Protein AF-A0A8X6Y9P0-F1 (afdb_monomer)

Sequence (125 aa):
MYSKYELDHAIRYATHLTKVFLFEKFKKSHSYLFDRAYIETRPATGEDYYIPHSIASKCIVVTNIYFDEIGCHKVACFPVKEDLSPCEKNDKPEWIPIGKGFTLSCQPACQYEGAIDTELNNFYN

InterPro domains:
  IPR013613 Baculoviridae p74 N-terminal [PF08404] (6-110)

Secondary structure (DSSP, 8-state):
---HHHHHHHHHHHHHHHHHHHHHHHHHH-HHHHTTEEEEEEE--TTTS---GGGGGG-EEEEEEEE-HHHHHHHS---B-TTSPBPPTTPPPEEEEETTEEEEES-GGGG--S----S------

pLDDT: mean 81.15, std 15.62, range [31.84, 97.31]

Nearest PDB structures (foldseek):
  8qsy-assembly1_PL  TM=2.287E-01  e=7.062E+00  Haloferax tailed virus 1
  8qsy-assembly1_PE  TM=2.292E-01  e=9.768E+00  Haloferax tailed virus 1

Foldseek 3Di:
DDDPQQVVQVVLQVVQVVVVVVLVVCCVVPVVQSVQKDWDKDQDDVVRHDADPVCSVVRIHTPFIFGDPVSCVVPPAAQADLVRHGDDLPDDWDWHDDDPHTDTYNPNSNNDPDDPPRGPDDPDD

Radius of gyration: 19.57 Å; Cα contacts (8 Å, |Δi|>4): 147; chains: 1; bounding box: 48×31×52 Å

Mean predicted aligned error: 11.61 Å

Structure (mmCIF, N/CA/C/O backbone):
data_AF-A0A8X6Y9P0-F1
#
_entry.id   AF-A0A8X6Y9P0-F1
#
loop_
_atom_site.group_PDB
_atom_site.id
_atom_site.type_symbol
_atom_site.label_atom_id
_atom_site.label_alt_id
_atom_site.label_comp_id
_atom_site.label_asym_id
_atom_site.label_entity_id
_atom_site.label_seq_id
_atom_site.pdbx_PDB_ins_code
_atom_site.Cartn_x
_atom_site.Cartn_y
_atom_site.Cartn_z
_atom_site.occupancy
_atom_site.B_iso_or_equiv
_atom_site.auth_seq_id
_atom_site.auth_comp_id
_atom_site.auth_asym_id
_atom_site.auth_atom_id
_atom_site.pdbx_PDB_model_num
ATOM 1 N N . MET A 1 1 ? -16.369 21.067 21.432 1.00 68.06 1 MET A N 1
ATOM 2 C CA . MET A 1 1 ? -14.904 21.095 21.246 1.00 68.06 1 MET A CA 1
ATOM 3 C C . MET A 1 1 ? -14.414 19.684 21.499 1.00 68.06 1 MET A C 1
ATOM 5 O O . MET A 1 1 ? -14.702 19.181 22.575 1.00 68.06 1 MET A O 1
ATOM 9 N N . TYR A 1 2 ? -13.800 19.031 20.513 1.00 81.44 2 TYR A N 1
ATOM 10 C CA . TYR A 1 2 ? -13.272 17.673 20.684 1.00 81.44 2 TYR A CA 1
ATOM 11 C C . TYR A 1 2 ? -11.956 17.720 21.461 1.00 81.44 2 TYR A C 1
ATOM 13 O O . TYR A 1 2 ? -11.170 18.658 21.310 1.00 81.44 2 TYR A O 1
ATOM 21 N N . SER A 1 3 ? -11.729 16.725 22.306 1.00 91.75 3 SER A N 1
ATOM 22 C CA . SER A 1 3 ? -10.477 16.541 23.029 1.00 91.75 3 SER A CA 1
ATOM 23 C C . SER A 1 3 ? -9.346 16.135 22.079 1.00 91.75 3 SER A C 1
ATOM 25 O O . SER A 1 3 ? -9.566 15.570 21.006 1.00 91.75 3 SER A O 1
ATOM 27 N N . LYS A 1 4 ? -8.097 16.376 22.497 1.00 92.62 4 LYS A N 1
ATOM 28 C CA . LYS A 1 4 ? -6.908 15.911 21.764 1.00 92.62 4 LYS A CA 1
ATOM 29 C C . LYS A 1 4 ? -6.923 14.389 21.551 1.00 92.62 4 LYS A C 1
ATOM 31 O O . LYS A 1 4 ? -6.497 13.924 20.502 1.00 92.62 4 LYS A O 1
ATOM 36 N N . TYR A 1 5 ? -7.438 13.643 22.529 1.00 90.12 5 TYR A N 1
ATOM 37 C CA . TYR A 1 5 ? -7.587 12.190 22.464 1.00 90.12 5 TYR A CA 1
ATOM 38 C C . TYR A 1 5 ? -8.533 11.764 21.332 1.00 90.12 5 TYR A C 1
ATOM 40 O O . TYR A 1 5 ? -8.170 10.942 20.497 1.00 90.12 5 TYR A O 1
ATOM 48 N N . GLU A 1 6 ? -9.719 12.373 21.252 1.00 88.56 6 GLU A N 1
ATOM 49 C CA . GLU A 1 6 ? -10.695 12.065 20.197 1.00 88.56 6 GLU A CA 1
ATOM 50 C C . GLU A 1 6 ? -10.144 12.378 18.803 1.00 88.56 6 GLU A C 1
ATOM 52 O O . GLU A 1 6 ? -10.339 11.595 17.874 1.00 88.56 6 GLU A O 1
ATOM 57 N N . LEU A 1 7 ? -9.420 13.493 18.663 1.00 94.06 7 LEU A N 1
ATOM 58 C CA . LEU A 1 7 ? -8.791 13.874 17.400 1.00 94.06 7 LEU A CA 1
ATOM 59 C C . LEU A 1 7 ? -7.707 12.877 16.973 1.00 94.06 7 LEU A C 1
ATOM 61 O O . LEU A 1 7 ? -7.712 12.454 15.821 1.00 94.06 7 LEU A O 1
ATOM 65 N N . ASP A 1 8 ? -6.817 12.467 17.881 1.00 95.19 8 ASP A N 1
ATOM 66 C CA . ASP A 1 8 ? -5.748 11.509 17.565 1.00 95.19 8 ASP A CA 1
ATOM 67 C C . ASP A 1 8 ? -6.319 10.157 17.110 1.00 95.19 8 ASP A C 1
ATOM 69 O O . ASP A 1 8 ? -5.957 9.632 16.057 1.00 95.19 8 ASP A O 1
ATOM 73 N N . HIS A 1 9 ? -7.302 9.631 17.842 1.00 94.25 9 H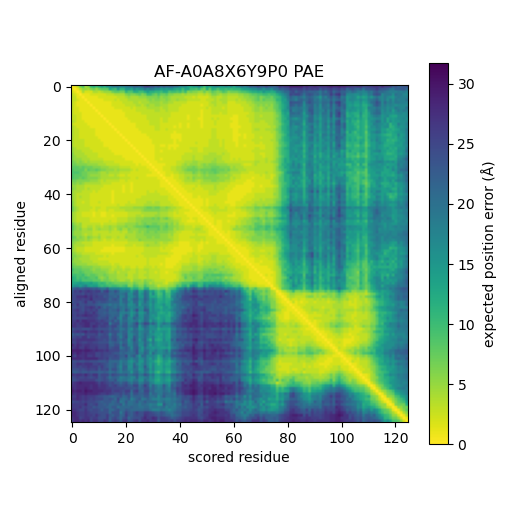IS A N 1
ATOM 74 C CA . HIS A 1 9 ? -7.938 8.359 17.502 1.00 94.25 9 HIS A CA 1
ATOM 75 C C . HIS A 1 9 ? -8.702 8.438 16.166 1.00 94.25 9 HIS A C 1
ATOM 77 O O . HIS A 1 9 ? -8.635 7.504 15.362 1.00 94.25 9 HIS A O 1
ATOM 83 N N . ALA A 1 10 ? -9.375 9.559 15.886 1.00 92.31 10 ALA A N 1
ATOM 84 C CA . ALA A 1 10 ? -10.037 9.784 14.603 1.00 92.31 10 ALA A CA 1
ATOM 85 C C . ALA A 1 10 ? -9.038 9.872 13.435 1.00 92.31 10 ALA A C 1
ATOM 87 O O . ALA A 1 10 ? -9.289 9.298 12.373 1.00 92.31 10 ALA A O 1
ATOM 88 N N . ILE A 1 11 ? -7.894 10.540 13.628 1.00 95.00 11 ILE A N 1
ATOM 89 C CA . ILE A 1 11 ? -6.826 10.645 12.622 1.00 95.00 11 ILE A CA 1
ATOM 90 C C . ILE A 1 11 ? -6.235 9.266 12.315 1.00 95.00 11 ILE A C 1
ATOM 92 O O . ILE A 1 11 ? -6.073 8.918 11.144 1.00 95.00 11 ILE A O 1
ATOM 96 N N . ARG A 1 12 ? -5.957 8.447 13.335 1.00 94.38 12 ARG A N 1
ATOM 97 C CA . ARG A 1 12 ? -5.441 7.080 13.144 1.00 94.38 12 ARG A CA 1
ATOM 98 C C . ARG A 1 12 ? -6.419 6.204 12.363 1.00 94.38 12 ARG A C 1
ATOM 100 O O . ARG A 1 12 ? -6.026 5.573 11.382 1.00 94.38 12 ARG A O 1
ATOM 107 N N . TYR A 1 13 ? -7.703 6.235 12.725 1.00 94.25 13 TYR A N 1
ATOM 108 C CA . TYR A 1 13 ? -8.755 5.539 11.978 1.00 94.25 13 TYR A CA 1
ATOM 109 C C . TYR A 1 13 ? -8.810 5.990 10.509 1.00 94.25 13 TYR A C 1
ATOM 111 O O . TYR A 1 13 ? -8.754 5.166 9.591 1.00 94.25 13 TYR A O 1
ATOM 119 N N . ALA A 1 14 ? -8.859 7.306 10.278 1.00 94.56 14 ALA A N 1
ATOM 120 C CA . ALA A 1 14 ? -8.901 7.880 8.937 1.00 94.56 14 ALA A CA 1
ATOM 121 C C . ALA A 1 14 ? -7.658 7.520 8.111 1.00 94.56 14 ALA A C 1
ATOM 123 O O . ALA A 1 14 ? -7.768 7.276 6.909 1.00 94.56 14 ALA A O 1
ATOM 124 N N . THR A 1 15 ? -6.489 7.429 8.744 1.00 95.56 15 THR A N 1
ATOM 125 C CA . THR A 1 15 ? -5.228 7.057 8.091 1.00 95.56 15 THR A CA 1
ATOM 126 C C . THR A 1 15 ? -5.295 5.643 7.517 1.00 95.56 15 THR A C 1
ATOM 128 O O . THR A 1 15 ? -4.979 5.443 6.343 1.00 95.56 15 THR A O 1
ATOM 131 N N . HIS A 1 16 ? -5.763 4.660 8.293 1.00 95.38 16 HIS A N 1
ATOM 132 C CA . HIS A 1 16 ? -5.889 3.283 7.802 1.00 95.38 16 HIS A CA 1
ATOM 133 C C . HIS A 1 16 ? -6.916 3.154 6.676 1.00 95.38 16 HIS A C 1
ATOM 135 O O . HIS A 1 16 ? -6.638 2.497 5.674 1.00 95.38 16 HIS A O 1
ATOM 141 N N . LEU A 1 17 ? -8.060 3.835 6.779 1.00 94.44 17 LEU A N 1
ATOM 142 C CA . LEU A 1 17 ? -9.036 3.858 5.688 1.00 94.44 17 LEU A CA 1
ATOM 143 C C . LEU A 1 17 ? -8.503 4.545 4.430 1.00 94.44 17 LEU A C 1
ATOM 145 O O . LEU A 1 17 ? -8.761 4.081 3.320 1.00 94.44 17 LEU A O 1
ATOM 149 N N . THR A 1 18 ? -7.735 5.622 4.591 1.00 94.56 18 THR A N 1
ATOM 150 C CA . THR A 1 18 ? -7.125 6.343 3.467 1.00 94.56 18 THR A CA 1
ATOM 151 C C . THR A 1 18 ? -6.131 5.455 2.727 1.00 94.56 18 THR A C 1
ATOM 153 O O . THR A 1 18 ? -6.130 5.453 1.499 1.00 94.56 18 THR A O 1
ATOM 156 N N . LYS A 1 19 ? -5.337 4.646 3.442 1.00 93.88 19 LYS A N 1
ATOM 157 C CA . LYS A 1 19 ? -4.427 3.667 2.826 1.00 93.88 19 LYS A CA 1
ATOM 158 C C . LYS A 1 19 ? -5.180 2.675 1.935 1.00 93.88 19 LYS A C 1
ATOM 160 O O . LYS A 1 19 ? -4.804 2.511 0.778 1.00 93.88 19 LYS A O 1
ATOM 165 N N . VAL A 1 20 ? -6.274 2.086 2.427 1.00 95.50 20 VAL A N 1
ATOM 166 C CA . VAL A 1 20 ? -7.109 1.168 1.626 1.00 95.50 20 VAL A CA 1
ATOM 167 C C . VAL A 1 20 ? -7.733 1.881 0.429 1.00 95.50 20 VAL A C 1
ATOM 169 O O . VAL A 1 20 ? -7.662 1.389 -0.693 1.00 95.50 20 VAL A O 1
ATOM 172 N N . PHE A 1 21 ? -8.295 3.073 0.638 1.00 95.12 21 PHE A N 1
ATOM 173 C CA . PHE A 1 21 ? -8.887 3.861 -0.441 1.00 95.12 21 PHE A CA 1
ATOM 174 C C . PHE A 1 21 ? -7.878 4.181 -1.552 1.00 95.12 21 PHE A C 1
ATOM 176 O O . PHE A 1 21 ? -8.188 4.026 -2.734 1.00 95.12 21 PHE A O 1
ATOM 183 N N . LEU A 1 22 ? -6.670 4.621 -1.186 1.00 92.00 22 LEU A N 1
ATOM 184 C CA . LEU A 1 22 ? -5.611 4.927 -2.143 1.00 92.00 22 LEU A CA 1
ATOM 185 C C . LEU A 1 22 ? -5.131 3.672 -2.869 1.00 92.00 22 LEU A C 1
ATOM 187 O O . LEU A 1 22 ? -4.975 3.721 -4.087 1.00 92.00 22 LEU A O 1
ATOM 191 N N . PHE A 1 23 ? -4.960 2.557 -2.156 1.00 93.12 23 PHE A N 1
ATOM 192 C CA . PHE A 1 23 ? -4.592 1.278 -2.758 1.00 93.12 23 PHE A CA 1
ATOM 193 C C . PHE A 1 23 ? -5.600 0.859 -3.837 1.00 93.12 23 PHE A C 1
ATOM 195 O O . PHE A 1 23 ? -5.215 0.647 -4.985 1.00 93.12 23 PHE A O 1
ATOM 202 N N . GLU A 1 24 ? -6.898 0.852 -3.523 1.00 95.19 24 GLU A N 1
ATOM 203 C CA . GLU A 1 24 ? -7.955 0.503 -4.483 1.00 95.19 24 GLU A CA 1
ATOM 204 C C . GLU A 1 24 ? -8.027 1.486 -5.659 1.00 95.19 24 GLU A C 1
ATOM 206 O O . GLU A 1 24 ? -8.191 1.098 -6.821 1.00 95.19 24 GLU A O 1
ATOM 211 N N . LYS A 1 25 ? -7.849 2.784 -5.387 1.00 92.75 25 LYS A N 1
ATOM 212 C CA . LYS A 1 25 ? -7.807 3.817 -6.428 1.00 92.75 25 LYS A CA 1
ATOM 213 C C . LYS A 1 25 ? -6.637 3.595 -7.392 1.00 92.75 25 LYS A C 1
ATOM 215 O O . LYS A 1 25 ? -6.821 3.705 -8.610 1.00 92.75 25 LYS A O 1
ATOM 220 N N . PHE A 1 26 ? -5.445 3.297 -6.880 1.00 87.00 26 PHE A N 1
ATOM 221 C CA . PHE A 1 26 ? -4.267 3.051 -7.711 1.00 87.00 26 PHE A CA 1
ATOM 222 C C . PHE A 1 26 ? -4.352 1.724 -8.451 1.00 87.00 26 PHE A C 1
ATOM 224 O O . PHE A 1 26 ? -4.080 1.696 -9.648 1.00 87.00 26 PHE A O 1
ATOM 231 N N . LYS A 1 27 ? -4.863 0.674 -7.806 1.00 90.38 27 LYS A N 1
ATOM 232 C CA . LYS A 1 27 ? -5.159 -0.604 -8.455 1.00 90.38 27 LYS A CA 1
ATOM 233 C C . LYS A 1 27 ? -6.098 -0.451 -9.644 1.00 90.38 27 LYS A C 1
ATOM 235 O O . LYS A 1 27 ? -5.833 -0.989 -10.713 1.00 90.38 27 LYS A O 1
ATOM 240 N N . LYS A 1 28 ? -7.143 0.368 -9.509 1.00 90.44 28 LYS A N 1
ATOM 241 C CA . LYS A 1 28 ? -8.080 0.643 -10.606 1.00 90.44 28 LYS A CA 1
ATOM 242 C C . LYS A 1 28 ? -7.472 1.467 -11.749 1.00 90.44 28 LYS A C 1
ATOM 244 O O . LYS A 1 28 ? -7.835 1.259 -12.902 1.00 90.44 28 LYS A O 1
ATOM 249 N N . SER A 1 29 ? -6.613 2.438 -11.439 1.00 82.06 29 SER A N 1
ATOM 250 C CA . SER A 1 29 ? -6.056 3.377 -12.432 1.00 82.06 29 SER A CA 1
ATOM 251 C C . SER A 1 29 ? -4.773 2.884 -13.105 1.00 82.06 29 SER A C 1
ATOM 253 O O . SER A 1 29 ? -4.509 3.253 -14.245 1.00 82.06 29 SER A O 1
ATOM 255 N N . HIS A 1 30 ? -3.999 2.045 -12.422 1.00 82.50 30 HIS A N 1
ATOM 256 C CA . HIS A 1 30 ? -2.688 1.556 -12.848 1.00 82.50 30 HIS A CA 1
ATOM 257 C C . HIS A 1 30 ? -2.576 0.047 -12.584 1.00 82.50 30 HIS A C 1
ATOM 259 O O . HIS A 1 30 ? -1.610 -0.423 -11.977 1.00 82.50 30 HIS A O 1
ATOM 265 N N . SER A 1 31 ? -3.576 -0.723 -13.026 1.00 86.38 31 SER A N 1
ATOM 266 C CA . SER A 1 31 ? -3.652 -2.176 -12.796 1.00 86.38 31 SER A CA 1
ATOM 267 C C . SER A 1 31 ? -2.400 -2.916 -13.270 1.00 86.38 31 SER A C 1
ATOM 269 O O . SER A 1 31 ? -1.881 -3.773 -12.567 1.00 86.38 31 SER A O 1
ATOM 271 N N . TYR A 1 32 ? -1.805 -2.492 -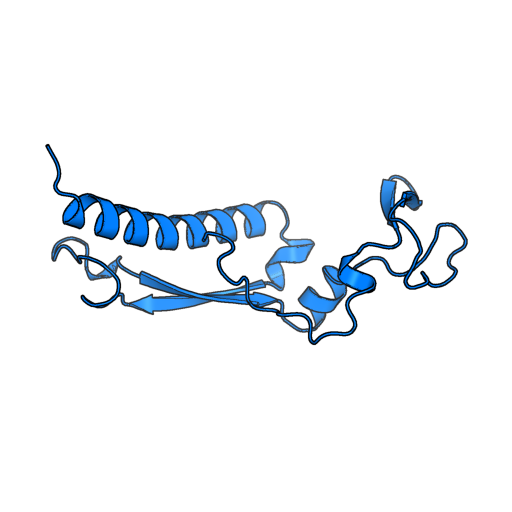14.390 1.00 79.12 32 TYR A N 1
ATOM 272 C CA . TYR A 1 32 ? -0.559 -3.057 -14.925 1.00 79.12 32 TYR A CA 1
ATOM 273 C C . TYR A 1 32 ? 0.617 -3.084 -13.927 1.00 79.12 32 TYR A C 1
ATOM 275 O O . TYR A 1 32 ? 1.542 -3.889 -14.096 1.00 79.12 32 TYR A O 1
ATOM 283 N N . LEU A 1 33 ? 0.577 -2.208 -12.917 1.00 75.00 33 LEU A N 1
ATOM 284 C CA . LEU A 1 33 ? 1.541 -2.105 -11.829 1.00 75.00 33 LEU A CA 1
ATOM 285 C C . LEU A 1 33 ? 0.982 -2.716 -10.536 1.00 75.00 33 LEU A C 1
ATOM 287 O O . LEU A 1 33 ? 1.595 -3.601 -9.948 1.00 75.00 33 LEU A O 1
ATOM 291 N N . PHE A 1 34 ? -0.205 -2.273 -10.120 1.00 85.25 34 PHE A N 1
ATOM 292 C CA . PHE A 1 34 ? -0.799 -2.590 -8.817 1.00 85.25 34 PHE A CA 1
ATOM 293 C C . PHE A 1 34 ? -1.530 -3.941 -8.754 1.00 85.25 34 PHE A C 1
ATOM 295 O O . PHE A 1 34 ? -1.882 -4.380 -7.664 1.00 85.25 34 PHE A O 1
ATOM 302 N N . ASP A 1 35 ? -1.707 -4.657 -9.869 1.00 90.38 35 ASP A N 1
ATOM 303 C CA . ASP A 1 35 ? -2.137 -6.068 -9.847 1.00 90.38 35 ASP A CA 1
ATOM 304 C C . ASP A 1 35 ? -1.097 -6.978 -9.180 1.00 90.38 35 ASP A C 1
ATOM 306 O O . ASP A 1 35 ? -1.409 -8.094 -8.774 1.00 90.38 35 ASP A O 1
ATOM 310 N N . ARG A 1 36 ? 0.142 -6.489 -9.069 1.00 89.19 36 ARG A N 1
ATOM 311 C CA . ARG A 1 36 ? 1.260 -7.134 -8.376 1.00 89.19 36 ARG A CA 1
ATOM 312 C C . ARG A 1 36 ? 1.517 -6.547 -6.991 1.00 89.19 36 ARG A C 1
ATOM 314 O O . ARG A 1 36 ? 2.522 -6.886 -6.378 1.00 89.19 36 ARG A O 1
ATOM 321 N N . ALA A 1 37 ? 0.643 -5.656 -6.525 1.00 89.19 37 ALA A N 1
ATOM 322 C CA . ALA A 1 37 ? 0.673 -5.109 -5.180 1.00 89.19 37 ALA A CA 1
ATOM 323 C C . ALA A 1 37 ? -0.369 -5.809 -4.301 1.00 89.19 37 ALA A C 1
ATOM 325 O O . ALA A 1 37 ? -1.475 -6.132 -4.748 1.00 89.19 37 ALA A O 1
ATOM 326 N N . TYR A 1 38 ? -0.030 -5.987 -3.032 1.00 93.25 38 TYR A N 1
ATOM 327 C CA . TYR A 1 38 ? -0.850 -6.635 -2.021 1.00 93.25 38 TYR A CA 1
ATOM 328 C C . TYR A 1 38 ? -1.005 -5.699 -0.830 1.00 93.25 38 TYR A C 1
ATOM 330 O O . TYR A 1 38 ? -0.126 -4.891 -0.529 1.00 93.25 38 TYR A O 1
ATOM 338 N N . ILE A 1 39 ? -2.153 -5.804 -0.169 1.00 95.62 39 ILE A N 1
ATOM 339 C CA . ILE A 1 39 ? -2.450 -5.091 1.065 1.00 95.62 39 ILE A CA 1
ATOM 340 C C . ILE A 1 39 ? -2.879 -6.109 2.110 1.00 95.62 39 ILE A C 1
ATOM 342 O O . ILE A 1 39 ? -3.764 -6.931 1.869 1.00 95.62 39 ILE A O 1
ATOM 346 N N . GLU A 1 40 ? -2.249 -6.045 3.273 1.00 96.69 40 GLU A N 1
ATOM 347 C CA . GLU A 1 40 ? -2.582 -6.886 4.412 1.00 96.69 40 GLU A CA 1
ATOM 348 C C . GLU A 1 40 ? -3.253 -6.046 5.489 1.00 96.69 40 GLU A C 1
ATOM 350 O O . GLU A 1 40 ? -2.823 -4.936 5.822 1.00 96.69 40 GLU A O 1
ATOM 355 N N . THR A 1 41 ? -4.348 -6.581 6.026 1.00 96.56 41 THR A N 1
ATOM 356 C CA . THR A 1 41 ? -5.141 -5.916 7.056 1.00 96.56 41 THR A CA 1
ATOM 357 C C . THR A 1 41 ? -5.474 -6.874 8.180 1.00 96.56 41 THR A C 1
ATOM 359 O O . THR A 1 41 ? -5.767 -8.043 7.932 1.00 96.56 41 THR A O 1
ATOM 362 N N . ARG A 1 42 ? -5.545 -6.351 9.402 1.00 96.31 42 ARG A N 1
ATOM 363 C CA . ARG A 1 42 ? -6.100 -7.052 10.564 1.00 96.31 42 ARG A CA 1
ATOM 364 C C . ARG A 1 42 ? -7.231 -6.242 11.204 1.00 96.31 42 ARG A C 1
ATOM 366 O O . ARG A 1 42 ? -7.281 -5.026 11.001 1.00 96.31 42 ARG A O 1
ATOM 373 N N . PRO A 1 43 ? -8.107 -6.865 12.011 1.00 96.62 43 PRO A N 1
ATOM 374 C CA . PRO A 1 43 ? -9.021 -6.126 12.875 1.00 96.62 43 PRO A CA 1
ATOM 375 C C . PRO A 1 43 ? -8.258 -5.156 13.786 1.00 96.62 43 PRO A C 1
ATOM 377 O O . PRO A 1 43 ? -7.183 -5.488 14.300 1.00 96.62 43 PRO A O 1
ATOM 380 N N . ALA A 1 44 ? -8.804 -3.956 13.970 1.00 96.25 44 ALA A N 1
ATOM 381 C CA . ALA A 1 44 ? -8.260 -3.000 14.927 1.00 96.25 44 ALA A CA 1
ATOM 382 C C . ALA A 1 44 ? -8.546 -3.447 16.368 1.00 96.25 44 ALA A C 1
ATOM 384 O O . ALA A 1 44 ? -9.576 -4.066 16.649 1.00 96.25 44 ALA A O 1
ATOM 385 N N . THR A 1 45 ? -7.654 -3.092 17.286 1.00 95.38 45 THR A N 1
ATOM 386 C CA . THR A 1 45 ? -7.828 -3.241 18.734 1.00 95.38 45 THR A CA 1
ATOM 387 C C . THR A 1 45 ? -7.864 -1.864 19.402 1.00 95.38 45 THR A C 1
ATOM 389 O O . THR A 1 45 ? -7.586 -0.840 18.776 1.00 95.38 45 THR A O 1
ATOM 392 N N . GLY A 1 46 ? -8.197 -1.823 20.696 1.00 91.00 46 GLY A N 1
ATOM 393 C CA . GLY A 1 46 ? -8.201 -0.574 21.467 1.00 91.00 46 GLY A CA 1
ATOM 394 C C . GLY A 1 46 ? -6.825 0.092 21.611 1.00 91.00 46 GLY A C 1
ATOM 395 O O . GLY A 1 46 ? -6.765 1.247 22.026 1.00 91.00 46 GLY A O 1
ATOM 396 N N . GLU A 1 47 ? -5.739 -0.609 21.267 1.00 92.38 47 GLU A N 1
ATOM 397 C CA . GLU A 1 47 ? -4.377 -0.058 21.242 1.00 92.38 47 GLU A CA 1
ATOM 398 C C . GLU A 1 47 ? -4.111 0.776 19.980 1.00 92.38 47 GLU A C 1
ATOM 400 O O . GLU A 1 47 ? -3.302 1.704 20.007 1.00 92.38 47 GLU A O 1
ATOM 405 N N . ASP A 1 48 ? -4.813 0.482 18.881 1.00 94.00 48 ASP A N 1
ATOM 406 C CA . ASP A 1 48 ? -4.619 1.161 17.601 1.00 94.00 48 ASP A CA 1
ATOM 407 C C . ASP A 1 48 ? -5.311 2.528 17.602 1.00 94.00 48 ASP A C 1
ATOM 409 O O . ASP A 1 48 ? -4.695 3.568 17.348 1.00 94.00 48 ASP A O 1
ATOM 413 N N . TYR A 1 49 ? -6.614 2.515 17.891 1.00 95.19 49 TYR A N 1
ATOM 414 C CA . TYR A 1 49 ? -7.478 3.683 18.007 1.00 95.19 49 TYR A CA 1
ATOM 415 C C . TYR A 1 49 ? -8.807 3.303 18.677 1.00 95.19 49 TYR A C 1
ATOM 417 O O . TYR A 1 49 ? -9.062 2.154 19.024 1.00 95.19 49 TYR A O 1
ATOM 425 N N . TYR A 1 50 ? -9.672 4.293 18.901 1.00 93.56 50 TYR A N 1
ATOM 426 C CA . TYR A 1 50 ? -10.936 4.093 19.600 1.00 93.56 50 TYR A CA 1
ATOM 427 C C . TYR A 1 50 ? -11.910 3.422 18.640 1.00 93.56 50 TYR A C 1
ATOM 429 O O . TYR A 1 50 ? -12.116 3.916 17.532 1.00 93.56 50 TYR A O 1
ATOM 437 N N . ILE A 1 51 ? -12.514 2.317 19.072 1.00 93.56 51 ILE A N 1
ATOM 438 C CA . ILE A 1 51 ? -13.411 1.509 18.247 1.00 93.56 51 ILE A CA 1
ATOM 439 C C . ILE A 1 51 ? -14.840 1.686 18.760 1.00 93.56 51 ILE A C 1
ATOM 441 O O . ILE A 1 51 ? -15.192 1.135 19.807 1.00 93.56 51 ILE A O 1
ATOM 445 N N . PRO A 1 52 ? -15.699 2.422 18.037 1.00 90.88 52 PRO A N 1
ATOM 446 C CA . PRO A 1 52 ? -17.111 2.476 18.369 1.00 90.88 52 PRO A CA 1
ATOM 447 C C . PRO A 1 52 ? -17.757 1.108 18.121 1.00 90.88 52 PRO A C 1
ATOM 449 O O . PRO A 1 52 ? -17.614 0.536 17.038 1.00 90.88 52 PRO A O 1
ATOM 452 N N . HIS A 1 53 ? -18.541 0.613 19.084 1.00 91.62 53 HIS A N 1
ATOM 453 C CA . HIS A 1 53 ? -19.236 -0.679 18.971 1.00 91.62 53 HIS A CA 1
ATOM 454 C C . HIS A 1 53 ? -20.063 -0.818 17.683 1.00 91.62 53 HIS A C 1
ATOM 456 O O . HIS A 1 53 ? -20.122 -1.897 17.101 1.00 91.62 53 HIS A O 1
ATOM 462 N N . SER A 1 54 ? -20.668 0.274 17.206 1.00 94.25 54 SER A N 1
ATOM 463 C CA . SER A 1 54 ? -21.517 0.288 16.009 1.00 94.25 54 SER A CA 1
ATOM 464 C C . SER A 1 54 ? -20.775 0.000 14.701 1.00 94.25 54 SER A C 1
ATOM 466 O O . SER A 1 54 ? -21.407 -0.392 13.720 1.00 94.25 54 SER A O 1
ATOM 468 N N . ILE A 1 55 ? -19.454 0.197 14.663 1.00 91.50 55 ILE A N 1
ATOM 469 C CA . ILE A 1 55 ? -18.630 -0.001 13.463 1.00 91.50 55 ILE A CA 1
ATOM 470 C C . ILE A 1 55 ? -17.442 -0.932 13.703 1.00 91.50 55 ILE A C 1
ATOM 472 O O . ILE A 1 55 ? -16.577 -1.026 12.838 1.00 91.50 55 ILE A O 1
ATOM 476 N N . ALA A 1 56 ? -17.406 -1.644 14.832 1.00 92.00 56 ALA A N 1
ATOM 477 C CA . ALA A 1 56 ? -16.263 -2.461 15.233 1.00 92.00 56 ALA A CA 1
ATOM 478 C C . ALA A 1 56 ? -15.823 -3.460 14.149 1.00 92.00 56 ALA A C 1
ATOM 480 O O . ALA A 1 56 ? -14.634 -3.606 13.889 1.00 92.00 56 ALA A O 1
ATOM 481 N N . SER A 1 57 ? -16.775 -4.067 13.431 1.00 91.56 57 SER A N 1
ATOM 482 C CA . SER A 1 57 ? -16.490 -5.010 12.339 1.00 91.56 57 SER A CA 1
ATOM 483 C C . SER A 1 57 ? -15.870 -4.373 11.086 1.00 91.56 57 SER A C 1
ATOM 485 O O . SER A 1 57 ? -15.448 -5.090 10.185 1.00 91.56 57 SER A O 1
ATOM 487 N N . LYS A 1 58 ? -15.859 -3.039 10.989 1.00 89.94 58 LYS A N 1
ATOM 488 C CA . LYS A 1 58 ? -15.290 -2.262 9.875 1.00 89.94 58 LYS A CA 1
ATOM 489 C C . LYS A 1 58 ? -13.970 -1.583 10.251 1.00 89.94 58 LYS A C 1
ATOM 491 O O . LYS A 1 58 ? -13.330 -0.987 9.388 1.00 89.94 58 LYS A O 1
ATOM 496 N N . CYS A 1 59 ? -13.583 -1.621 11.524 1.00 94.62 59 CYS A N 1
ATOM 497 C CA . CYS A 1 59 ? -12.345 -1.026 12.007 1.00 94.62 59 CYS A CA 1
ATOM 498 C C . CYS A 1 59 ? -11.177 -1.977 11.736 1.00 94.62 59 CYS A C 1
ATOM 500 O O . CYS A 1 59 ? -11.116 -3.084 12.271 1.00 94.62 59 CYS A O 1
ATOM 502 N N . ILE A 1 60 ? -10.250 -1.530 10.895 1.00 96.25 60 ILE A N 1
ATOM 503 C CA . ILE A 1 60 ? -9.080 -2.298 10.474 1.00 96.25 60 ILE A CA 1
ATOM 504 C C . ILE A 1 60 ? -7.786 -1.514 10.676 1.00 96.25 60 ILE A C 1
ATOM 506 O O . ILE A 1 60 ? -7.773 -0.282 10.735 1.00 96.25 60 ILE A O 1
ATOM 510 N N . VAL A 1 61 ? -6.688 -2.252 10.707 1.00 97.31 61 VAL A N 1
ATOM 511 C CA . VAL A 1 61 ? -5.329 -1.735 10.619 1.00 97.31 61 VAL A CA 1
ATOM 512 C C . VAL A 1 61 ? -4.676 -2.351 9.399 1.00 97.31 61 VAL A C 1
ATOM 514 O O . VAL A 1 61 ? -4.663 -3.569 9.244 1.00 97.31 61 VAL A O 1
ATOM 517 N N . VAL A 1 62 ? -4.137 -1.492 8.540 1.00 95.75 62 VAL A N 1
ATOM 518 C CA . VAL A 1 62 ? -3.251 -1.905 7.448 1.00 95.75 62 VAL A CA 1
ATOM 519 C C . VAL A 1 62 ? -1.894 -2.235 8.054 1.00 95.75 62 VAL A C 1
ATOM 521 O O . VAL A 1 62 ? -1.258 -1.339 8.614 1.00 95.75 62 VAL A O 1
ATOM 524 N N . THR A 1 63 ? -1.492 -3.500 7.971 1.00 94.81 63 THR A N 1
ATOM 525 C CA . THR A 1 63 ? -0.230 -4.004 8.528 1.00 94.81 63 THR A CA 1
ATOM 526 C C . THR A 1 63 ? 0.896 -3.924 7.517 1.00 94.81 63 THR A C 1
ATOM 528 O O . THR A 1 63 ? 2.00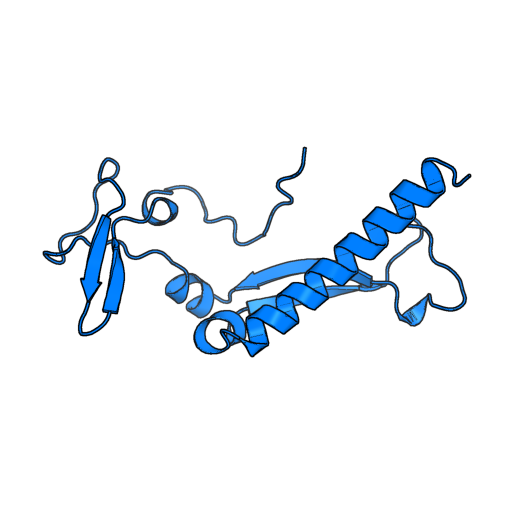2 -3.565 7.897 1.00 94.81 63 THR A O 1
ATOM 531 N N . ASN A 1 64 ? 0.608 -4.207 6.244 1.00 91.69 64 ASN A N 1
ATOM 532 C CA . ASN A 1 64 ? 1.603 -4.137 5.183 1.00 91.69 64 ASN A CA 1
ATOM 533 C C . ASN A 1 64 ? 0.982 -3.748 3.832 1.00 91.69 64 ASN A C 1
ATOM 535 O O . ASN A 1 64 ? -0.194 -4.020 3.571 1.00 91.69 64 ASN A O 1
ATOM 539 N N . ILE A 1 65 ? 1.782 -3.104 2.984 1.00 90.12 65 ILE A N 1
ATOM 540 C CA . ILE A 1 65 ? 1.514 -2.870 1.563 1.00 90.12 65 ILE A CA 1
ATOM 541 C C . ILE A 1 65 ? 2.825 -3.142 0.832 1.00 90.12 65 ILE A C 1
ATOM 543 O O . ILE A 1 65 ? 3.794 -2.424 1.061 1.00 90.12 65 ILE A O 1
ATOM 547 N N . TYR A 1 66 ? 2.843 -4.135 -0.052 1.00 85.50 66 TYR A N 1
ATOM 548 C CA . TYR A 1 66 ? 4.060 -4.571 -0.741 1.00 85.50 66 TYR A CA 1
ATOM 549 C C . TYR A 1 66 ? 3.771 -5.017 -2.173 1.00 85.50 66 TYR A C 1
ATOM 551 O O . TYR A 1 66 ? 2.628 -5.301 -2.534 1.00 85.50 66 TYR A O 1
ATOM 559 N N . PHE A 1 67 ? 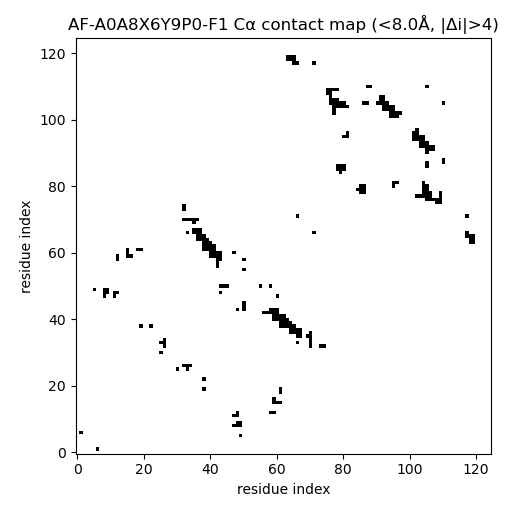4.817 -5.093 -2.991 1.00 85.00 67 PHE A N 1
ATOM 560 C CA . PHE A 1 67 ? 4.771 -5.732 -4.305 1.00 85.00 67 PHE A CA 1
ATOM 561 C C . PHE A 1 67 ? 5.306 -7.168 -4.221 1.00 85.00 67 PHE A C 1
ATOM 563 O O . PHE A 1 67 ? 6.190 -7.444 -3.414 1.00 85.00 67 PHE A O 1
ATOM 570 N N . ASP A 1 68 ? 4.800 -8.083 -5.058 1.00 83.12 68 ASP A N 1
ATOM 571 C CA . ASP A 1 68 ? 5.517 -9.345 -5.306 1.00 83.12 68 ASP A CA 1
ATOM 572 C C . ASP A 1 68 ? 6.831 -9.088 -6.058 1.00 83.12 68 ASP A C 1
ATOM 574 O O . ASP A 1 68 ? 7.064 -7.993 -6.561 1.00 83.12 68 ASP A O 1
ATOM 578 N N . GLU A 1 69 ? 7.692 -10.100 -6.166 1.00 76.50 69 GLU A N 1
ATOM 579 C CA . GLU A 1 69 ? 8.998 -9.996 -6.833 1.00 76.50 69 GLU A CA 1
ATOM 580 C C . GLU A 1 69 ? 8.898 -9.390 -8.247 1.00 76.50 69 GLU A C 1
ATOM 582 O O . GLU A 1 69 ? 9.681 -8.519 -8.622 1.00 76.50 69 GLU A O 1
ATOM 587 N N . ILE A 1 70 ? 7.880 -9.773 -9.024 1.00 75.12 70 ILE A N 1
ATOM 588 C CA . ILE A 1 70 ? 7.664 -9.257 -10.382 1.00 75.12 70 ILE A CA 1
ATOM 589 C C . ILE A 1 70 ? 7.196 -7.801 -10.339 1.00 75.12 70 ILE A C 1
ATOM 591 O O . ILE A 1 70 ? 7.647 -6.982 -11.139 1.00 75.12 70 ILE A O 1
ATOM 595 N N . GLY A 1 71 ? 6.275 -7.472 -9.433 1.00 76.81 71 GLY A N 1
ATOM 596 C CA . GLY A 1 71 ? 5.831 -6.111 -9.167 1.00 76.81 71 GLY A CA 1
ATOM 597 C C . GLY A 1 71 ? 7.006 -5.223 -8.792 1.00 76.81 71 GLY A C 1
ATOM 598 O O . GLY A 1 71 ? 7.188 -4.189 -9.428 1.00 76.81 71 GLY A O 1
ATOM 599 N N . CYS A 1 72 ? 7.849 -5.690 -7.867 1.00 72.38 72 CYS A N 1
ATOM 600 C CA . CYS A 1 72 ? 9.118 -5.090 -7.482 1.00 72.38 72 CYS A CA 1
ATOM 601 C C . CYS A 1 72 ? 10.003 -4.864 -8.699 1.00 72.38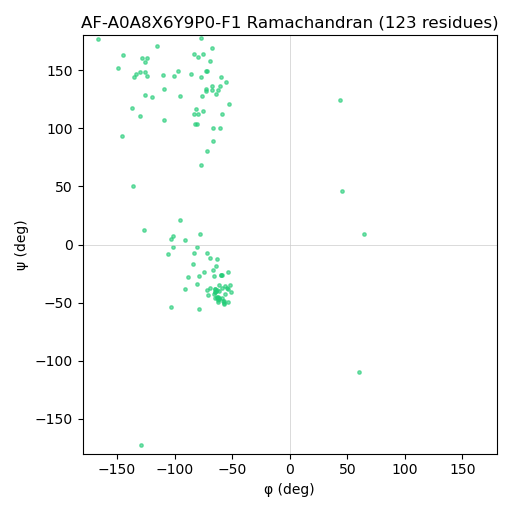 72 CYS A C 1
ATOM 603 O O . CYS A 1 72 ? 10.430 -3.741 -8.886 1.00 72.38 72 CYS A O 1
ATOM 605 N N . HIS A 1 73 ? 10.210 -5.844 -9.580 1.00 67.12 73 HIS A N 1
ATOM 606 C CA . HIS A 1 73 ? 10.999 -5.644 -10.803 1.00 67.12 73 HIS A CA 1
ATOM 607 C C . HIS A 1 73 ? 10.374 -4.665 -11.808 1.00 67.12 73 HIS A C 1
ATOM 609 O O . HIS A 1 73 ? 11.095 -4.039 -12.577 1.00 67.12 73 HIS A O 1
ATOM 615 N N . LYS A 1 74 ? 9.046 -4.515 -11.822 1.00 67.38 74 LYS A N 1
ATOM 616 C CA . LYS A 1 74 ? 8.348 -3.554 -12.692 1.00 67.38 74 LYS A CA 1
ATOM 617 C C . LYS A 1 74 ? 8.364 -2.128 -12.150 1.00 67.38 74 LYS A C 1
ATOM 619 O O . LYS A 1 74 ? 8.364 -1.190 -12.942 1.00 67.38 74 LYS A O 1
ATOM 624 N N . VAL A 1 75 ? 8.322 -1.966 -10.826 1.00 69.19 75 VAL A N 1
ATOM 625 C CA . VAL A 1 75 ? 8.540 -0.668 -10.163 1.00 69.19 75 VAL A CA 1
ATOM 626 C C . VAL A 1 75 ? 10.018 -0.373 -9.959 1.00 69.19 75 VAL A C 1
ATOM 628 O O . VAL A 1 75 ? 10.365 0.780 -9.704 1.00 69.19 75 VAL A O 1
ATOM 631 N N . ALA A 1 76 ? 10.878 -1.391 -10.060 1.00 62.94 76 ALA A N 1
ATOM 632 C CA . ALA A 1 76 ? 12.321 -1.264 -10.053 1.00 62.94 76 ALA A CA 1
ATOM 633 C C . ALA A 1 76 ? 12.680 -0.529 -11.330 1.00 62.94 76 ALA A C 1
ATOM 635 O O . ALA A 1 76 ? 12.782 -1.100 -12.406 1.00 62.94 76 ALA A O 1
ATOM 636 N N . CYS A 1 77 ? 12.691 0.784 -11.167 1.00 69.19 77 CYS A N 1
ATOM 637 C CA . CYS A 1 77 ? 13.743 1.682 -11.549 1.00 69.19 77 CYS A CA 1
ATOM 638 C C . CYS A 1 77 ? 14.343 1.410 -12.949 1.00 69.19 77 CYS A C 1
ATOM 640 O O . CYS A 1 77 ? 14.847 0.336 -13.247 1.00 69.19 77 CYS A O 1
ATOM 642 N N . PHE A 1 78 ? 14.344 2.406 -13.828 1.00 73.25 78 PHE A N 1
ATOM 643 C CA . PHE A 1 78 ? 14.973 2.284 -15.140 1.00 73.25 78 PHE A CA 1
ATOM 644 C C . PHE A 1 78 ? 16.498 2.508 -15.020 1.00 73.25 78 PHE A C 1
ATOM 646 O O . PHE A 1 78 ? 16.917 3.662 -14.867 1.00 73.25 78 PHE A O 1
ATOM 653 N N . PRO A 1 79 ? 17.352 1.457 -15.060 1.00 72.06 79 PRO A N 1
ATOM 654 C CA . PRO A 1 79 ? 18.757 1.551 -14.660 1.00 72.06 79 PRO A CA 1
ATOM 655 C C . PRO A 1 79 ? 19.685 1.801 -15.854 1.00 72.06 79 PRO A C 1
ATOM 657 O O . PRO A 1 79 ? 20.871 1.480 -15.793 1.00 72.06 79 PRO A O 1
ATOM 660 N N . VAL A 1 80 ? 19.147 2.314 -16.962 1.00 77.81 80 VAL A N 1
ATOM 661 C CA . VAL A 1 80 ? 19.910 2.548 -18.190 1.00 77.81 80 VAL A CA 1
ATOM 662 C C . VAL A 1 80 ? 19.700 3.965 -18.710 1.00 77.81 80 VAL A C 1
ATOM 664 O O . VAL A 1 80 ? 18.639 4.563 -18.512 1.00 77.81 80 VAL A O 1
ATOM 667 N N . LYS A 1 81 ? 20.737 4.499 -19.353 1.00 85.06 81 LYS A N 1
ATOM 668 C CA . LYS A 1 81 ? 20.753 5.792 -20.047 1.00 85.06 81 LYS A CA 1
ATOM 669 C C . LYS A 1 81 ? 20.047 5.688 -21.404 1.00 85.06 81 LYS A C 1
ATOM 671 O O . LYS A 1 81 ? 19.606 4.613 -21.811 1.00 85.06 81 LYS A O 1
ATOM 676 N N . GLU A 1 82 ? 19.955 6.807 -22.124 1.00 82.81 82 GLU A N 1
ATOM 677 C CA . GLU A 1 82 ? 19.397 6.839 -23.487 1.00 82.81 82 GLU A CA 1
ATOM 678 C C . GLU A 1 82 ? 20.167 5.928 -24.457 1.00 82.81 82 GLU A C 1
ATOM 680 O O . GLU A 1 82 ? 19.564 5.241 -25.278 1.00 82.81 82 GLU A O 1
ATOM 685 N N . ASP A 1 83 ? 21.491 5.852 -24.314 1.00 85.56 83 ASP A N 1
ATOM 686 C CA . ASP A 1 83 ? 22.369 4.987 -25.112 1.00 85.56 83 ASP A CA 1
ATOM 687 C C . ASP A 1 83 ? 22.346 3.507 -24.679 1.00 85.56 83 ASP A C 1
ATOM 689 O O . ASP A 1 83 ? 23.150 2.705 -25.156 1.00 85.56 83 ASP A O 1
ATOM 693 N N . LEU A 1 84 ? 21.417 3.142 -23.786 1.00 78.88 84 LEU A N 1
ATOM 694 C CA . LEU A 1 84 ? 21.255 1.818 -23.182 1.00 78.88 84 LEU A CA 1
ATOM 695 C C . LEU A 1 84 ? 22.431 1.366 -22.302 1.00 78.88 84 LEU A C 1
ATOM 697 O O . LEU A 1 84 ? 22.448 0.213 -21.861 1.00 78.88 84 LEU A O 1
ATOM 701 N N . SER A 1 85 ? 23.394 2.242 -22.006 1.00 82.69 85 SER A N 1
ATOM 702 C CA . SER A 1 85 ? 24.447 1.930 -21.043 1.00 82.69 85 SER A CA 1
ATOM 703 C C . SER A 1 85 ? 23.900 1.941 -19.606 1.00 82.69 85 SER A C 1
ATOM 705 O O . SER A 1 85 ? 22.947 2.671 -19.309 1.00 82.69 85 SER A O 1
ATOM 707 N N . PRO A 1 86 ? 24.461 1.127 -18.692 1.00 81.94 86 PRO A N 1
ATOM 708 C CA . PRO A 1 86 ? 24.073 1.153 -17.287 1.00 81.94 86 PRO A CA 1
ATOM 709 C C . PRO A 1 86 ? 24.305 2.527 -16.649 1.00 81.94 86 PRO A C 1
ATOM 711 O O . PRO A 1 86 ? 25.297 3.198 -16.933 1.00 81.94 86 PRO A O 1
ATOM 714 N N . CYS A 1 87 ? 23.415 2.924 -15.743 1.00 79.75 87 CYS A N 1
ATOM 715 C CA . CYS A 1 87 ? 23.614 4.110 -14.919 1.00 79.75 87 CYS A CA 1
ATOM 716 C C . CYS A 1 87 ? 24.682 3.862 -13.843 1.00 79.75 87 CYS A C 1
ATOM 718 O O . CYS A 1 87 ? 24.657 2.862 -13.126 1.00 79.75 87 CYS A O 1
ATOM 720 N N . GLU A 1 88 ? 25.598 4.808 -13.696 1.00 83.50 88 GLU A N 1
ATOM 721 C CA . GLU A 1 88 ? 26.563 4.907 -12.613 1.00 83.50 88 GLU A CA 1
ATOM 722 C C . GLU A 1 88 ? 25.942 5.585 -11.385 1.00 83.50 88 GLU A C 1
ATOM 724 O O . GLU A 1 88 ? 24.919 6.270 -11.456 1.00 83.50 88 GLU A O 1
ATOM 729 N N . LYS A 1 89 ? 26.600 5.442 -10.229 1.00 74.94 89 LYS A N 1
ATOM 730 C CA . LYS A 1 89 ? 26.132 5.976 -8.936 1.00 74.94 89 LYS A CA 1
ATOM 731 C C . LYS A 1 89 ? 25.941 7.498 -8.916 1.00 74.94 89 LYS A C 1
ATOM 733 O O . LYS A 1 89 ? 25.149 7.999 -8.128 1.00 74.94 89 LYS A O 1
ATOM 738 N N . ASN A 1 90 ? 26.673 8.222 -9.760 1.00 81.00 90 ASN A N 1
ATOM 739 C CA . ASN A 1 90 ? 26.640 9.684 -9.823 1.00 81.00 90 ASN A CA 1
ATOM 740 C C . ASN A 1 90 ? 25.803 10.219 -10.990 1.00 81.00 90 ASN A C 1
ATOM 742 O O . ASN A 1 90 ? 25.691 11.439 -11.144 1.00 81.00 90 ASN A O 1
ATOM 746 N N . ASP A 1 91 ? 25.245 9.336 -11.821 1.00 81.56 91 ASP A N 1
ATOM 747 C CA . ASP A 1 91 ? 24.413 9.766 -12.934 1.00 81.56 91 ASP A CA 1
ATOM 748 C C . ASP A 1 91 ? 23.125 10.393 -12.415 1.00 81.56 91 ASP A C 1
ATOM 750 O O . ASP A 1 91 ? 22.496 9.908 -11.470 1.00 81.56 91 ASP A O 1
ATOM 754 N N . LYS A 1 92 ? 22.746 11.513 -13.027 1.00 81.94 92 LYS A N 1
ATOM 755 C CA . LYS A 1 92 ? 21.531 12.230 -12.657 1.00 81.94 92 LYS A CA 1
ATOM 756 C C . LYS A 1 92 ? 20.339 11.635 -13.404 1.00 81.94 92 LYS A C 1
ATOM 758 O O . LYS A 1 92 ? 20.495 11.254 -14.561 1.00 81.94 92 LYS A O 1
ATOM 763 N N . PRO A 1 93 ? 19.148 11.616 -12.788 1.00 84.31 93 PRO A N 1
ATOM 764 C CA . PRO A 1 93 ? 17.946 11.200 -13.488 1.00 84.31 93 PRO A CA 1
ATOM 765 C C . PRO A 1 93 ? 17.643 12.140 -14.659 1.00 84.31 93 PRO A C 1
ATOM 767 O O . PRO A 1 93 ? 17.641 13.360 -14.476 1.00 84.31 93 PRO A O 1
ATOM 770 N N . GLU A 1 94 ? 17.349 11.589 -15.834 1.00 85.12 94 GLU A N 1
ATOM 771 C CA . GLU A 1 94 ? 17.053 12.362 -17.046 1.00 85.12 94 GLU A CA 1
ATOM 772 C C . GLU A 1 94 ? 15.830 11.801 -17.779 1.00 85.12 94 GLU A C 1
ATOM 774 O O . GLU A 1 94 ? 15.593 10.599 -17.794 1.00 85.12 94 GLU A O 1
ATOM 779 N N . TRP A 1 95 ? 15.004 12.659 -18.378 1.00 85.12 95 TRP A N 1
ATOM 780 C CA . TRP A 1 95 ? 13.882 12.190 -19.191 1.00 85.12 95 TRP A CA 1
ATOM 781 C C . TRP A 1 95 ? 14.378 11.787 -20.575 1.00 85.12 95 TRP A C 1
ATOM 783 O O . TRP A 1 95 ? 14.755 12.647 -21.364 1.00 85.12 95 TRP A O 1
ATOM 793 N N . ILE A 1 96 ? 14.326 10.493 -20.878 1.00 83.75 96 ILE A N 1
ATOM 794 C CA . ILE A 1 96 ? 14.773 9.945 -22.159 1.00 83.75 96 ILE A CA 1
ATOM 795 C C . ILE A 1 96 ? 13.577 9.462 -22.992 1.00 83.75 96 ILE A C 1
ATOM 797 O O . ILE A 1 96 ? 12.588 8.962 -22.436 1.00 83.75 96 ILE A O 1
ATOM 801 N N . PRO A 1 97 ? 13.629 9.592 -24.326 1.00 80.75 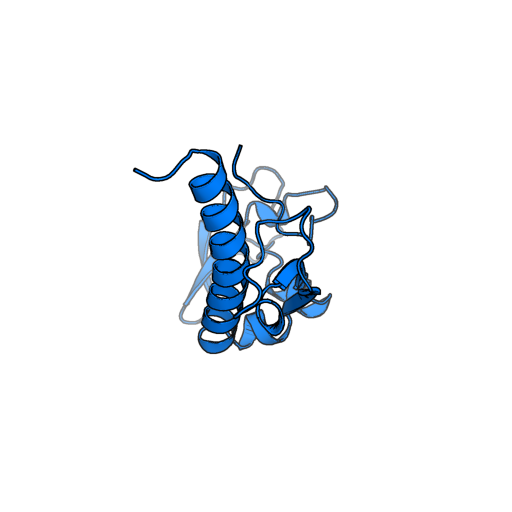97 PRO A N 1
ATOM 802 C CA . PRO A 1 97 ? 12.598 9.060 -25.204 1.00 80.75 97 PRO A CA 1
ATOM 803 C C . PRO A 1 97 ? 12.686 7.527 -25.291 1.00 80.75 97 PRO A C 1
ATOM 805 O O . PRO A 1 97 ? 13.744 6.965 -25.552 1.00 80.75 97 PRO A O 1
ATOM 808 N N . ILE A 1 98 ? 11.554 6.833 -25.129 1.00 72.50 98 ILE A N 1
ATOM 809 C CA . ILE A 1 98 ? 11.431 5.388 -25.380 1.00 72.50 98 ILE A CA 1
ATOM 810 C C .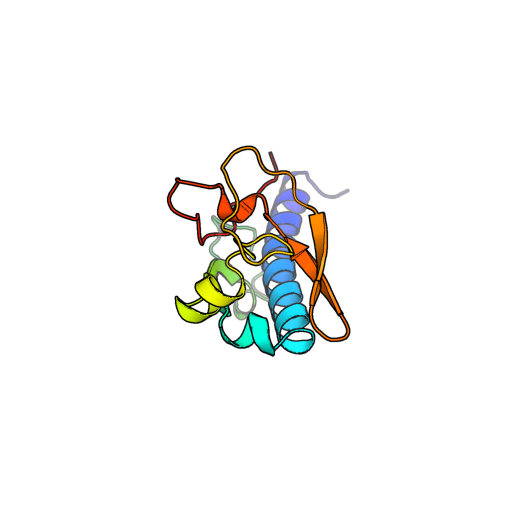 ILE A 1 98 ? 10.218 5.129 -26.270 1.00 72.50 98 ILE A C 1
ATOM 812 O O . ILE A 1 98 ? 9.060 5.265 -25.860 1.00 72.50 98 ILE A O 1
ATOM 816 N N . GLY A 1 99 ? 10.484 4.723 -27.513 1.00 74.81 99 GLY A N 1
ATOM 817 C CA . GLY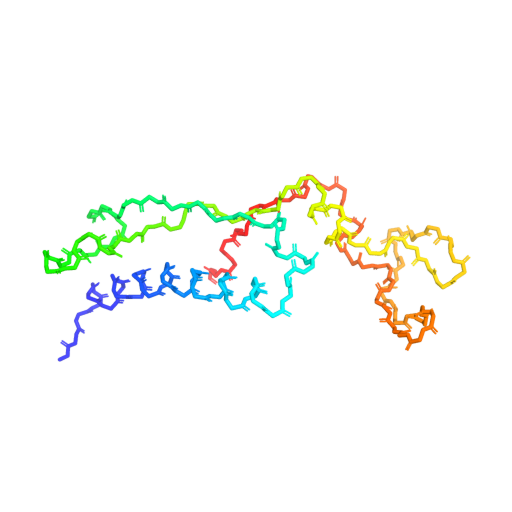 A 1 99 ? 9.449 4.470 -28.512 1.00 74.81 99 GLY A CA 1
ATOM 818 C C . GLY A 1 99 ? 8.623 5.727 -28.798 1.00 74.81 99 GLY A C 1
ATOM 819 O O . GLY A 1 99 ? 9.108 6.661 -29.424 1.00 74.81 99 GLY A O 1
ATOM 820 N N . LYS A 1 100 ? 7.357 5.738 -28.360 1.00 75.38 100 LYS A N 1
ATOM 821 C CA . LYS A 1 100 ? 6.433 6.882 -28.508 1.00 75.38 100 LYS A CA 1
ATOM 822 C C . LYS A 1 100 ? 6.233 7.687 -27.213 1.00 75.38 100 LYS A C 1
ATOM 824 O O . LYS A 1 100 ? 5.372 8.562 -27.187 1.00 75.38 100 LYS A O 1
ATOM 829 N N . GLY A 1 101 ? 6.958 7.365 -26.142 1.00 74.94 101 GLY A N 1
ATOM 830 C CA . GLY A 1 101 ? 6.834 8.012 -24.834 1.00 74.94 101 GLY A CA 1
ATOM 831 C C . GLY A 1 101 ? 8.175 8.482 -24.279 1.00 74.94 101 GLY A C 1
ATOM 832 O O . GLY A 1 101 ? 9.196 8.413 -24.958 1.00 74.94 101 GLY A O 1
ATOM 833 N N . PHE A 1 102 ? 8.156 8.934 -23.027 1.00 79.06 102 PHE A N 1
ATOM 834 C CA . PHE A 1 102 ? 9.347 9.295 -22.261 1.00 79.06 102 PHE A CA 1
ATOM 835 C C . PHE A 1 102 ? 9.376 8.494 -20.962 1.00 79.06 102 PHE A C 1
ATOM 837 O O . PHE A 1 102 ? 8.326 8.240 -20.370 1.00 79.06 102 PHE A O 1
ATOM 844 N N . THR A 1 103 ? 10.568 8.121 -20.512 1.00 80.56 103 THR A N 1
ATOM 845 C CA . THR A 1 103 ? 10.788 7.566 -19.173 1.00 80.56 103 THR A CA 1
ATOM 846 C C . THR A 1 103 ? 11.867 8.364 -18.458 1.00 80.56 103 THR A C 1
ATOM 848 O O . THR A 1 103 ? 12.700 8.996 -19.102 1.00 80.56 103 THR A O 1
ATOM 851 N N . LEU A 1 104 ? 11.865 8.327 -17.129 1.00 81.38 104 LEU A N 1
ATOM 852 C CA . LEU A 1 104 ? 12.958 8.873 -16.336 1.00 81.38 104 LEU A CA 1
ATOM 853 C C . LEU A 1 104 ? 14.062 7.808 -16.252 1.00 81.38 104 LEU A C 1
ATOM 855 O O . LEU A 1 104 ? 13.839 6.755 -15.658 1.00 81.38 104 LEU A O 1
ATOM 859 N N . SER A 1 105 ? 15.211 8.059 -16.871 1.00 83.62 105 SER A N 1
ATOM 860 C CA . SER A 1 105 ? 16.433 7.260 -16.758 1.00 83.62 105 SER A CA 1
ATOM 861 C C . SER A 1 105 ? 17.131 7.500 -15.424 1.00 83.62 105 SER A C 1
ATOM 863 O O . SER A 1 105 ? 16.821 8.467 -14.725 1.00 83.62 105 SER A O 1
ATOM 865 N N . CYS A 1 106 ? 18.058 6.605 -15.068 1.00 77.50 106 CYS A N 1
ATOM 866 C CA . CYS A 1 106 ? 18.914 6.708 -13.883 1.00 77.50 106 CYS A CA 1
ATOM 867 C C . CYS A 1 106 ? 18.144 7.118 -12.626 1.00 77.50 106 CYS A C 1
ATOM 869 O O . CYS A 1 106 ? 18.538 8.020 -11.888 1.00 77.50 106 CYS A O 1
ATOM 871 N N . GLN A 1 107 ? 16.994 6.472 -12.412 1.00 78.50 107 GLN A N 1
ATOM 872 C CA . GLN A 1 107 ? 16.119 6.810 -11.298 1.00 78.50 107 GLN A CA 1
ATOM 873 C C . GLN A 1 107 ? 16.886 6.596 -9.985 1.00 78.50 107 GLN A C 1
ATOM 875 O O . GLN A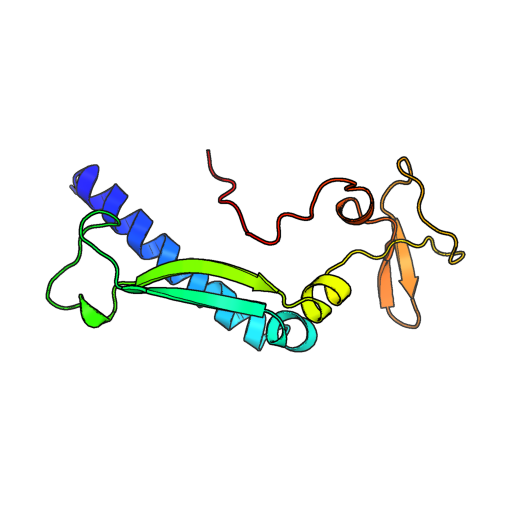 1 107 ? 17.519 5.551 -9.840 1.00 78.50 107 GLN A O 1
ATOM 880 N N . PRO A 1 108 ? 16.813 7.508 -8.996 1.00 66.75 108 PRO A N 1
ATOM 881 C CA . PRO A 1 108 ? 17.622 7.399 -7.776 1.00 66.75 108 PRO A CA 1
ATOM 882 C C . PRO A 1 108 ? 17.355 6.106 -6.994 1.00 66.75 108 PRO A C 1
ATOM 884 O O . PRO A 1 108 ? 18.237 5.590 -6.315 1.00 66.75 108 PRO A O 1
ATOM 887 N N . ALA A 1 109 ? 16.153 5.539 -7.147 1.00 64.88 109 ALA A N 1
ATOM 888 C CA . ALA A 1 109 ? 15.792 4.230 -6.611 1.00 64.88 109 ALA A CA 1
ATOM 889 C C . ALA A 1 109 ? 16.673 3.079 -7.151 1.00 64.88 109 ALA A C 1
ATOM 891 O O . ALA A 1 109 ? 16.846 2.090 -6.451 1.00 64.88 109 ALA A O 1
ATOM 892 N N . CYS A 1 110 ? 17.263 3.209 -8.348 1.00 64.50 110 CYS A N 1
ATOM 893 C CA . CYS A 1 110 ? 18.219 2.243 -8.913 1.00 64.50 110 CYS A CA 1
ATOM 894 C C . CYS A 1 110 ? 19.604 2.292 -8.288 1.00 64.50 110 CYS A C 1
ATOM 896 O O . CYS A 1 110 ? 20.357 1.331 -8.394 1.00 64.50 110 CYS A O 1
ATOM 898 N N . GLN A 1 111 ? 19.972 3.428 -7.705 1.00 63.09 111 GLN A N 1
ATOM 899 C CA . GLN A 1 111 ? 21.302 3.648 -7.142 1.00 63.09 111 GLN A CA 1
ATOM 900 C C . GLN A 1 111 ? 21.352 3.259 -5.655 1.00 63.09 111 GLN A C 1
ATOM 902 O O . GLN A 1 111 ? 22.370 3.461 -4.989 1.00 63.09 111 GLN A O 1
ATOM 907 N N . TYR A 1 112 ? 20.252 2.720 -5.120 1.00 57.62 112 TYR A N 1
ATOM 908 C CA . TYR A 1 112 ? 20.145 2.286 -3.737 1.00 57.62 112 TYR A CA 1
ATOM 909 C C . TYR A 1 112 ? 20.738 0.876 -3.576 1.00 57.62 112 TYR A C 1
ATOM 911 O O . TYR A 1 112 ? 20.124 -0.114 -3.952 1.00 57.62 112 TYR A O 1
ATOM 919 N N . GLU A 1 113 ? 21.949 0.788 -3.015 1.00 53.38 113 GLU A N 1
ATOM 920 C CA . GLU A 1 113 ? 22.647 -0.479 -2.702 1.00 53.38 113 GLU A CA 1
ATOM 921 C C . GLU A 1 113 ? 22.158 -1.138 -1.392 1.00 53.38 113 GLU A C 1
ATOM 923 O O . GLU A 1 113 ? 22.637 -2.206 -1.013 1.00 53.38 113 GLU A O 1
ATOM 928 N N . GLY A 1 114 ? 21.226 -0.505 -0.670 1.00 54.19 114 GLY A N 1
ATOM 929 C CA . GLY A 1 114 ? 20.568 -1.109 0.490 1.00 54.19 114 GLY A CA 1
ATOM 930 C C . GLY A 1 114 ? 19.461 -2.074 0.064 1.00 54.19 114 GLY A C 1
ATOM 931 O O . GLY A 1 114 ? 18.964 -1.997 -1.058 1.00 54.19 114 GLY A O 1
ATOM 932 N N . ALA A 1 115 ? 19.043 -2.975 0.958 1.00 47.69 115 ALA A N 1
ATOM 933 C CA . ALA A 1 115 ? 17.817 -3.738 0.735 1.00 47.69 115 ALA A CA 1
ATOM 934 C C . ALA A 1 115 ? 16.688 -2.742 0.437 1.00 47.69 115 ALA A C 1
ATOM 936 O O . ALA A 1 115 ? 16.455 -1.834 1.236 1.00 47.69 115 ALA A O 1
ATOM 937 N N . ILE A 1 116 ? 16.053 -2.865 -0.733 1.00 49.03 116 ILE A N 1
ATOM 938 C CA . ILE A 1 116 ? 14.882 -2.059 -1.069 1.00 49.03 116 ILE A CA 1
ATOM 939 C C . ILE A 1 116 ? 13.864 -2.365 0.016 1.00 49.03 116 ILE A C 1
ATOM 941 O O . ILE A 1 116 ? 13.396 -3.499 0.120 1.00 49.03 116 ILE A O 1
ATOM 945 N N . ASP A 1 117 ? 13.583 -1.369 0.848 1.00 47.19 117 ASP A N 1
ATOM 946 C CA . ASP A 1 117 ? 12.532 -1.477 1.837 1.00 47.19 117 ASP A CA 1
ATOM 947 C C . ASP A 1 117 ? 11.218 -1.567 1.065 1.00 47.19 117 ASP A C 1
ATOM 949 O O . ASP A 1 117 ? 10.727 -0.594 0.488 1.00 47.19 117 ASP A O 1
ATOM 953 N N . THR A 1 118 ? 10.719 -2.792 0.934 1.00 48.06 118 THR A N 1
ATOM 954 C CA . THR A 1 118 ? 9.462 -3.079 0.248 1.00 48.06 118 THR A CA 1
ATOM 955 C C . THR A 1 118 ? 8.265 -2.617 1.066 1.00 48.06 118 THR A C 1
ATOM 957 O O . THR A 1 118 ? 7.142 -2.667 0.567 1.00 48.06 118 THR A O 1
ATOM 960 N N . GLU A 1 119 ? 8.492 -2.179 2.306 1.00 43.88 119 GLU A N 1
ATOM 961 C CA . GLU A 1 119 ? 7.464 -1.676 3.194 1.00 43.88 119 GLU A CA 1
ATOM 962 C C . GLU A 1 119 ? 7.397 -0.153 3.093 1.00 43.88 119 GLU A C 1
ATOM 964 O O . GLU A 1 119 ? 8.386 0.573 3.219 1.00 43.88 119 GLU A O 1
ATOM 969 N N . LEU A 1 120 ? 6.192 0.366 2.855 1.00 44.56 120 LEU A N 1
ATOM 970 C CA . LEU A 1 120 ? 5.947 1.802 2.869 1.00 44.56 120 LEU A CA 1
ATOM 971 C C . LEU A 1 120 ? 6.002 2.310 4.319 1.00 44.56 120 LEU A C 1
ATOM 973 O O . LEU A 1 120 ? 4.971 2.487 4.974 1.00 44.56 120 LEU A O 1
ATOM 977 N N . ASN A 1 121 ? 7.213 2.525 4.830 1.00 43.88 121 ASN A N 1
ATOM 978 C CA . ASN A 1 121 ? 7.427 3.084 6.154 1.00 43.88 121 ASN A CA 1
ATOM 979 C C . ASN A 1 121 ? 6.882 4.519 6.206 1.00 43.88 121 ASN A C 1
ATOM 981 O O . ASN A 1 121 ? 7.119 5.335 5.315 1.00 43.88 121 ASN A O 1
ATOM 985 N N . ASN A 1 122 ? 6.060 4.807 7.221 1.00 38.97 122 ASN A N 1
ATOM 986 C CA . ASN A 1 122 ? 5.336 6.072 7.345 1.00 38.97 122 ASN A CA 1
ATOM 987 C C . ASN A 1 122 ? 6.328 7.250 7.428 1.00 38.97 122 ASN A C 1
ATOM 989 O O . ASN A 1 122 ? 6.857 7.545 8.497 1.00 38.97 122 ASN A O 1
ATOM 993 N N . PHE A 1 123 ? 6.542 7.964 6.323 1.00 39.16 123 PHE A N 1
ATOM 994 C CA . PHE A 1 123 ? 7.271 9.234 6.305 1.00 39.16 123 PHE A CA 1
ATOM 995 C C . PHE A 1 123 ? 6.386 10.373 6.825 1.00 39.16 123 PHE A C 1
ATOM 997 O O . PHE A 1 123 ? 5.979 11.246 6.066 1.00 39.16 123 PHE A O 1
ATOM 1004 N N . TYR A 1 124 ? 6.072 10.356 8.119 1.00 35.09 124 TYR A N 1
ATOM 1005 C CA . TYR A 1 124 ? 5.567 11.522 8.845 1.00 35.09 124 TYR A CA 1
ATOM 1006 C C . TYR A 1 124 ? 6.112 11.472 10.277 1.00 35.09 124 TYR A C 1
ATOM 1008 O O . TYR A 1 124 ? 5.529 10.817 11.138 1.00 35.09 124 TYR A O 1
ATOM 1016 N N . ASN A 1 125 ? 7.245 12.147 10.492 1.00 31.84 125 ASN A N 1
ATOM 1017 C CA . ASN A 1 125 ? 7.692 12.632 11.801 1.00 31.84 125 ASN A CA 1
ATOM 1018 C C . ASN A 1 125 ? 7.451 14.139 11.853 1.00 31.84 125 ASN A C 1
ATOM 1020 O O . ASN A 1 125 ? 7.800 14.803 10.849 1.00 31.84 125 ASN A O 1
#

Solvent-accessible surface area (backbone atoms only — not comparable to full-atom values): 7535 Å² total; per-residue (Å²): 134,84,52,73,67,59,51,52,26,49,50,48,52,50,49,34,51,46,52,53,52,50,51,55,52,44,32,72,75,40,39,97,55,35,73,34,44,49,76,42,72,44,77,54,50,79,87,73,28,77,70,56,81,94,49,45,96,76,41,53,36,68,77,47,47,38,55,43,75,68,28,42,57,70,70,50,41,45,52,32,44,85,87,67,44,74,52,56,88,84,53,68,63,42,81,32,80,50,96,95,48,71,46,59,19,26,29,71,76,55,63,54,89,59,84,79,74,60,58,79,71,81,92,74,132

Organism: NCBI:txid2747483